Protein AF-A0AAW8KBI4-F1 (afdb_monomer)

Secondary structure (DSSP, 8-state):
-TT--SBS-EEE-SSSTT-EEE-SSBHHHHHHHHHHHHHHHS-TTS---------TT-TT----GGGTTTTTT--PPPPTT--

Mean predicted aligned error: 4.3 Å

Foldseek 3Di:
DPQFDQAQTWDADPVDGPDTDGDGDGQVVVLVVVQVVCVVPDDPVDDDDDDRDGSPPPPPRDDHPVCVCVCVPPDDDDPPPND

Sequence (83 aa):
NDQGQYYNPTFASTDHYGEYKQEMGYATDLITDHAIEYLDQRDRNKPFCLLVHHKAPHRLWMPSTKYVGKYGKVNFPLPETFW

pLDDT: mean 93.28, std 7.6, range [55.38, 98.44]

Structure (mmCIF, N/CA/C/O backbone):
data_AF-A0AAW8KBI4-F1
#
_entry.id   AF-A0AAW8KBI4-F1
#
loop_
_atom_site.group_PDB
_atom_site.id
_atom_site.type_symbol
_atom_site.label_atom_id
_atom_site.label_alt_id
_atom_site.label_comp_id
_atom_site.label_asym_id
_atom_site.label_entity_id
_atom_site.label_seq_id
_atom_site.pdbx_PDB_ins_code
_atom_site.Cartn_x
_atom_site.Cartn_y
_atom_site.Cartn_z
_atom_site.occupancy
_atom_site.B_iso_or_equiv
_atom_site.auth_seq_id
_atom_site.auth_comp_id
_atom_site.auth_asym_id
_atom_site.auth_atom_id
_atom_site.pdbx_PDB_model_num
ATOM 1 N N . ASN A 1 1 ? 11.551 10.241 10.832 1.00 55.38 1 ASN A N 1
ATOM 2 C CA . ASN A 1 1 ? 10.152 9.736 10.795 1.00 55.38 1 ASN A CA 1
ATOM 3 C C . ASN A 1 1 ? 10.192 8.350 10.176 1.00 55.38 1 ASN A C 1
ATOM 5 O O . ASN A 1 1 ? 9.904 8.190 8.998 1.00 55.38 1 ASN A O 1
ATOM 9 N N . ASP A 1 2 ? 10.578 7.345 10.957 1.00 71.75 2 ASP A N 1
ATOM 10 C CA . ASP A 1 2 ? 11.219 6.130 10.414 1.00 71.75 2 ASP A CA 1
ATOM 11 C C . ASP A 1 2 ? 10.220 5.040 10.006 1.00 71.75 2 ASP A C 1
ATOM 13 O O . ASP A 1 2 ? 10.532 3.858 9.987 1.00 71.75 2 ASP A O 1
ATOM 17 N N . GLN A 1 3 ? 8.971 5.430 9.757 1.00 79.75 3 GLN A N 1
ATOM 18 C CA . GLN A 1 3 ? 7.842 4.508 9.597 1.00 79.75 3 GLN A CA 1
ATOM 19 C C . GLN A 1 3 ? 7.019 4.803 8.332 1.00 79.75 3 GLN A C 1
ATOM 21 O O . GLN A 1 3 ? 5.972 4.188 8.126 1.00 79.75 3 GLN A O 1
ATOM 26 N N . GLY A 1 4 ? 7.437 5.773 7.509 1.00 87.12 4 GLY A N 1
ATOM 27 C CA . GLY A 1 4 ? 6.714 6.232 6.316 1.00 87.12 4 GLY A CA 1
ATOM 28 C C . GLY A 1 4 ? 5.410 6.988 6.613 1.00 87.12 4 GLY A C 1
ATOM 29 O O . GLY A 1 4 ? 4.896 6.987 7.737 1.00 87.12 4 GLY A O 1
ATOM 30 N N . GLN A 1 5 ? 4.849 7.629 5.588 1.00 94.31 5 GLN A N 1
ATOM 31 C CA . GLN A 1 5 ? 3.642 8.456 5.661 1.00 94.31 5 GLN A CA 1
ATOM 32 C C . GLN A 1 5 ? 2.468 7.782 4.946 1.00 94.31 5 GLN A C 1
ATOM 34 O O . GLN A 1 5 ? 2.647 7.023 4.002 1.00 94.31 5 GLN A O 1
ATOM 39 N N . TYR A 1 6 ? 1.251 8.038 5.426 1.00 96.19 6 TYR A N 1
ATOM 40 C CA . TYR A 1 6 ? 0.029 7.578 4.760 1.00 96.19 6 TYR A CA 1
ATOM 41 C C . TYR A 1 6 ? -0.380 8.491 3.609 1.00 96.19 6 TYR A C 1
ATOM 43 O O . TYR A 1 6 ? -0.788 8.012 2.558 1.00 96.19 6 TYR A O 1
ATOM 51 N N . TYR A 1 7 ? -0.270 9.796 3.828 1.00 96.75 7 TYR A N 1
ATOM 52 C CA . TYR A 1 7 ? -0.610 10.828 2.864 1.00 96.75 7 TYR A CA 1
ATOM 53 C C . TYR A 1 7 ? 0.659 11.443 2.314 1.00 96.75 7 TYR A C 1
ATOM 55 O O . TYR A 1 7 ? 1.570 11.757 3.081 1.00 96.75 7 TYR A O 1
ATOM 63 N N . ASN A 1 8 ? 0.675 11.619 1.003 1.00 96.31 8 ASN A N 1
ATOM 64 C CA . ASN A 1 8 ? 1.784 12.140 0.226 1.00 96.31 8 ASN A CA 1
ATOM 65 C C . ASN A 1 8 ? 3.140 11.529 0.641 1.00 96.31 8 ASN A C 1
ATOM 67 O O . ASN A 1 8 ? 4.012 12.251 1.147 1.00 96.31 8 ASN A O 1
ATOM 71 N N . PRO A 1 9 ? 3.281 10.189 0.562 1.00 95.38 9 PRO A N 1
ATOM 72 C CA . PRO A 1 9 ? 4.487 9.495 0.995 1.00 95.38 9 PRO A CA 1
ATOM 73 C C . PRO A 1 9 ? 5.696 9.835 0.126 1.00 95.38 9 PRO A C 1
ATOM 75 O O . PRO A 1 9 ? 5.577 10.294 -1.008 1.00 95.38 9 PRO A O 1
ATOM 78 N N . THR A 1 10 ? 6.875 9.571 0.678 1.00 93.31 10 THR A N 1
ATOM 79 C CA . THR A 1 10 ? 8.138 9.593 -0.059 1.00 93.31 10 THR A CA 1
ATOM 80 C C . THR A 1 10 ? 8.558 8.175 -0.430 1.00 93.31 10 THR A C 1
ATOM 82 O O . THR A 1 10 ? 8.670 7.335 0.466 1.00 93.31 10 THR A O 1
ATOM 85 N N . PHE A 1 11 ? 8.841 7.922 -1.706 1.00 91.75 11 PHE A N 1
ATOM 86 C CA . PHE A 1 11 ? 9.352 6.642 -2.207 1.00 91.75 11 PHE A CA 1
ATOM 87 C C . PHE A 1 11 ? 10.792 6.772 -2.691 1.00 91.75 11 PHE A C 1
ATOM 89 O O . PHE A 1 11 ? 11.197 7.837 -3.153 1.00 91.75 11 PHE A O 1
ATOM 96 N N . ALA A 1 12 ? 11.559 5.688 -2.576 1.00 88.50 12 ALA A N 1
ATOM 97 C CA . ALA A 1 12 ? 12.884 5.601 -3.178 1.00 88.50 12 ALA A CA 1
ATOM 98 C C . ALA A 1 12 ? 12.760 5.382 -4.694 1.00 88.50 12 ALA A C 1
ATOM 100 O O . ALA A 1 12 ? 11.917 4.598 -5.131 1.00 88.50 12 ALA A O 1
ATOM 101 N N . SER A 1 13 ? 13.608 6.047 -5.479 1.00 79.94 13 SER A N 1
ATOM 102 C CA . SER A 1 13 ? 13.707 5.808 -6.924 1.00 79.94 13 SER A CA 1
ATOM 103 C C . SER A 1 13 ? 14.447 4.500 -7.226 1.00 79.94 13 SER A C 1
ATOM 105 O O . SER A 1 13 ? 15.389 4.134 -6.519 1.00 79.94 13 SER A O 1
ATOM 107 N N . THR A 1 14 ? 14.053 3.809 -8.299 1.00 74.56 14 THR A N 1
ATOM 108 C CA . THR A 1 14 ? 14.764 2.624 -8.810 1.00 74.56 14 THR A CA 1
ATOM 109 C C . THR A 1 14 ? 16.127 2.970 -9.400 1.00 74.56 14 THR A C 1
ATOM 111 O O . THR A 1 14 ? 17.051 2.163 -9.314 1.00 74.56 14 THR A O 1
ATOM 114 N N . ASP A 1 15 ? 16.264 4.172 -9.960 1.00 75.69 15 ASP A N 1
ATOM 115 C CA . ASP A 1 15 ? 17.426 4.551 -10.773 1.00 75.69 15 ASP A CA 1
ATOM 116 C C . ASP A 1 15 ? 18.482 5.312 -9.957 1.00 75.69 15 ASP A C 1
ATOM 118 O O . ASP A 1 15 ? 19.654 5.386 -10.335 1.00 75.69 15 ASP A O 1
ATOM 122 N N . HIS A 1 16 ? 18.080 5.853 -8.803 1.00 74.38 16 HIS A N 1
ATOM 123 C CA . HIS A 1 16 ? 18.920 6.679 -7.942 1.00 74.38 16 HIS A CA 1
ATOM 124 C C . HIS A 1 16 ? 18.779 6.244 -6.482 1.00 74.38 16 HIS A C 1
ATOM 126 O O . HIS A 1 16 ? 17.943 6.739 -5.724 1.00 74.38 16 HIS A O 1
ATOM 132 N N . TYR A 1 17 ? 19.616 5.285 -6.078 1.00 75.56 17 TYR A N 1
ATOM 133 C CA . TYR A 1 17 ? 19.653 4.810 -4.698 1.00 75.56 17 TYR A CA 1
ATOM 134 C C . TYR A 1 17 ? 19.936 5.965 -3.727 1.00 75.56 17 TYR A C 1
ATOM 136 O O . TYR A 1 17 ? 20.929 6.676 -3.862 1.00 75.56 17 TYR A O 1
ATOM 144 N N . GLY A 1 18 ? 19.075 6.122 -2.721 1.00 77.44 18 GLY A N 1
ATOM 145 C CA . GLY A 1 18 ? 19.170 7.196 -1.729 1.00 77.44 18 GLY A CA 1
ATOM 146 C C . GLY A 1 18 ? 18.397 8.466 -2.090 1.00 77.44 18 GLY A C 1
ATOM 147 O O . GLY A 1 18 ? 18.253 9.334 -1.229 1.00 77.44 18 GLY A O 1
ATOM 148 N N . GLU A 1 19 ? 17.840 8.561 -3.299 1.00 84.75 19 GLU A N 1
ATOM 149 C CA . GLU A 1 19 ? 16.930 9.644 -3.665 1.00 84.75 19 GLU A CA 1
ATOM 150 C C . GLU A 1 19 ? 15.483 9.270 -3.353 1.00 84.75 19 GLU A C 1
ATOM 152 O O . GLU A 1 19 ? 14.973 8.233 -3.786 1.00 84.75 19 GLU A O 1
ATOM 157 N N . TYR A 1 20 ? 14.820 10.148 -2.601 1.00 88.38 20 TYR A N 1
ATOM 158 C CA . TYR A 1 20 ? 13.428 9.990 -2.212 1.00 88.38 20 TYR A CA 1
ATOM 159 C C . TYR A 1 20 ? 12.582 11.075 -2.860 1.00 88.38 20 TYR A C 1
ATOM 161 O O . TYR A 1 20 ? 12.832 12.266 -2.669 1.00 88.38 20 TYR A O 1
ATOM 169 N N . LYS A 1 21 ? 11.543 10.664 -3.581 1.00 90.75 21 LYS A N 1
ATOM 170 C CA . LYS A 1 21 ? 10.577 11.574 -4.189 1.00 90.75 21 LYS A CA 1
ATOM 171 C C . LYS A 1 21 ? 9.271 11.517 -3.419 1.00 90.75 21 LYS A C 1
ATOM 173 O O . LYS A 1 21 ? 8.753 10.438 -3.148 1.00 90.75 21 LYS A O 1
ATOM 178 N N . GLN A 1 22 ? 8.744 12.686 -3.069 1.00 93.88 22 GLN A N 1
ATOM 179 C CA . GLN A 1 22 ? 7.384 12.779 -2.561 1.00 93.88 22 GLN A CA 1
ATOM 180 C C . GLN A 1 22 ? 6.390 12.645 -3.711 1.00 93.88 22 GLN A C 1
ATOM 182 O O . GLN A 1 22 ? 6.514 13.319 -4.734 1.00 93.88 22 GLN A O 1
ATOM 187 N N . GLU A 1 23 ? 5.376 11.820 -3.506 1.00 95.81 23 GLU A N 1
ATOM 188 C CA . GLU A 1 23 ? 4.284 11.636 -4.448 1.00 95.81 23 GLU A CA 1
ATOM 189 C C . GLU A 1 23 ? 2.966 12.032 -3.810 1.00 95.81 23 GLU A C 1
ATOM 191 O O . GLU A 1 23 ? 2.739 11.774 -2.632 1.00 95.81 23 GLU A O 1
ATOM 196 N N . MET A 1 24 ? 2.096 12.681 -4.580 1.00 97.19 24 MET A N 1
ATOM 197 C CA . MET A 1 24 ? 0.786 13.109 -4.104 1.00 97.19 24 MET A CA 1
ATOM 198 C C . MET A 1 24 ? -0.192 11.938 -4.145 1.00 97.19 24 MET A C 1
ATOM 200 O O . MET A 1 24 ? -0.381 11.329 -5.192 1.00 97.19 24 MET A O 1
ATOM 204 N N . GLY A 1 25 ? -0.852 11.651 -3.025 1.00 97.12 25 GLY A N 1
ATOM 205 C CA . GLY A 1 25 ? -1.829 10.569 -2.940 1.00 97.12 25 GLY A CA 1
ATOM 206 C C . GLY A 1 25 ? -1.813 9.840 -1.604 1.00 97.12 25 GLY A C 1
ATOM 207 O O . GLY A 1 25 ? -1.299 10.332 -0.595 1.00 97.12 25 GLY A O 1
ATOM 208 N N . TYR A 1 26 ? -2.416 8.655 -1.593 1.00 98.12 26 TYR A N 1
ATOM 209 C CA . TYR A 1 26 ? -2.472 7.788 -0.422 1.00 98.12 26 TYR A CA 1
ATOM 210 C C . TYR A 1 26 ? -1.577 6.570 -0.636 1.00 98.12 26 TYR A C 1
ATOM 212 O O . TYR A 1 26 ? -1.675 5.905 -1.662 1.00 98.12 26 TYR A O 1
ATOM 220 N N . ALA A 1 27 ? -0.732 6.253 0.343 1.00 97.12 27 ALA A N 1
ATOM 221 C CA . ALA A 1 27 ? 0.317 5.245 0.207 1.00 97.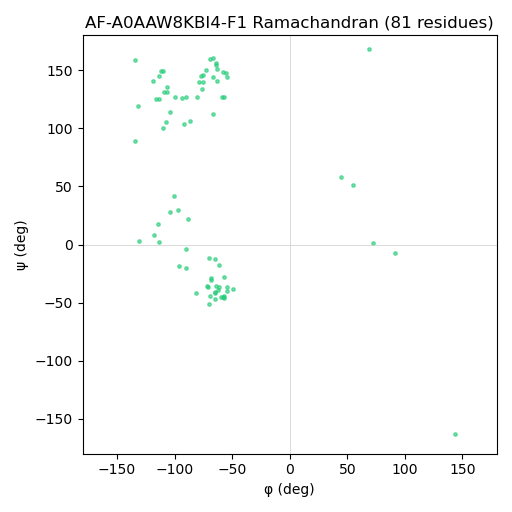12 27 ALA A CA 1
ATOM 222 C C . ALA A 1 27 ? -0.204 3.876 -0.247 1.00 97.12 27 ALA A C 1
ATOM 224 O O . ALA A 1 27 ? 0.429 3.232 -1.072 1.00 97.12 27 ALA A O 1
ATOM 225 N N . THR A 1 28 ? -1.357 3.422 0.254 1.00 97.69 28 THR A N 1
ATOM 226 C CA . THR A 1 28 ? -1.932 2.138 -0.181 1.00 97.69 28 THR A CA 1
ATOM 227 C C . THR A 1 28 ? -2.331 2.151 -1.653 1.00 97.69 28 THR A C 1
ATOM 229 O O . THR A 1 28 ? -2.091 1.161 -2.338 1.00 97.69 28 THR A O 1
ATOM 232 N N . ASP A 1 29 ? -2.920 3.253 -2.122 1.00 98.12 29 ASP A N 1
ATOM 233 C CA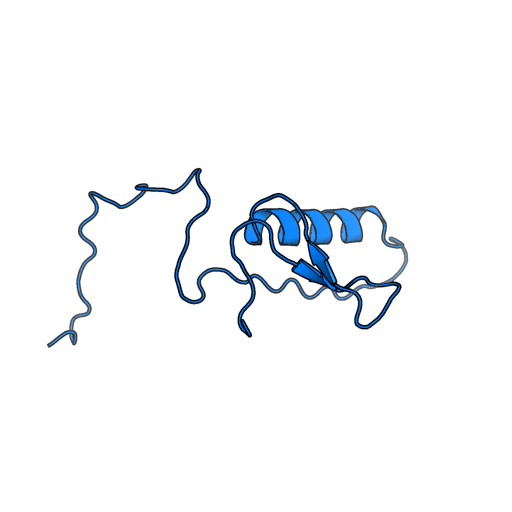 . ASP A 1 29 ? -3.363 3.378 -3.510 1.00 98.12 29 ASP A CA 1
ATOM 234 C C . ASP A 1 29 ? -2.115 3.476 -4.424 1.00 98.12 29 ASP A C 1
ATOM 236 O O . ASP A 1 29 ? -1.925 2.613 -5.272 1.00 98.12 29 ASP A O 1
ATOM 240 N N . LEU A 1 30 ? -1.167 4.375 -4.118 1.00 97.69 30 LEU A N 1
ATOM 241 C CA . LEU A 1 30 ? 0.086 4.562 -4.876 1.00 97.69 30 LEU A CA 1
ATOM 242 C C . LEU A 1 30 ? 0.941 3.285 -4.983 1.00 97.69 30 LEU A C 1
ATOM 244 O O . LEU A 1 30 ? 1.412 2.935 -6.058 1.00 97.69 30 LEU A O 1
ATOM 248 N N . ILE A 1 31 ? 1.113 2.540 -3.882 1.00 97.19 31 ILE A N 1
ATOM 249 C CA . ILE A 1 31 ? 1.859 1.266 -3.903 1.00 97.19 31 ILE A CA 1
ATOM 250 C C . ILE A 1 31 ? 1.187 0.248 -4.834 1.00 97.19 31 ILE A C 1
ATOM 252 O O . ILE A 1 31 ? 1.873 -0.532 -5.494 1.00 97.19 31 ILE A O 1
ATOM 256 N N . THR A 1 32 ? -0.147 0.237 -4.871 1.00 98.31 32 THR A N 1
ATOM 257 C CA . THR A 1 32 ? -0.900 -0.658 -5.757 1.00 98.31 32 THR A CA 1
ATOM 258 C C . THR A 1 32 ? -0.729 -0.235 -7.211 1.00 98.31 32 THR A C 1
ATOM 260 O O . THR A 1 32 ? -0.460 -1.087 -8.055 1.00 98.31 32 THR A O 1
ATOM 263 N N . ASP A 1 33 ? -0.817 1.065 -7.488 1.00 98.25 33 ASP A N 1
ATOM 264 C CA . ASP A 1 33 ? -0.641 1.621 -8.830 1.00 98.25 33 ASP A CA 1
ATOM 265 C C . ASP A 1 33 ? 0.758 1.301 -9.377 1.00 98.25 33 ASP A C 1
ATOM 267 O O . ASP A 1 33 ? 0.871 0.778 -10.482 1.00 98.25 33 ASP A O 1
ATOM 271 N N . HIS A 1 34 ? 1.816 1.465 -8.573 1.00 96.31 34 HIS A N 1
ATOM 272 C CA . HIS A 1 34 ? 3.183 1.084 -8.959 1.00 96.31 34 HIS A CA 1
ATOM 273 C C . HIS A 1 34 ? 3.336 -0.416 -9.232 1.00 96.31 34 HIS A C 1
ATOM 275 O O . HIS A 1 34 ? 4.047 -0.822 -10.152 1.00 96.31 34 HIS A O 1
ATOM 281 N N . ALA A 1 35 ? 2.678 -1.264 -8.436 1.00 97.56 35 ALA A N 1
ATOM 282 C CA . ALA A 1 35 ? 2.706 -2.705 -8.654 1.00 97.56 35 ALA A CA 1
ATOM 283 C C . ALA A 1 35 ? 2.026 -3.085 -9.980 1.00 97.56 35 ALA A C 1
ATOM 285 O O . ALA A 1 35 ? 2.547 -3.925 -10.714 1.00 97.56 35 ALA A O 1
ATOM 286 N N . ILE A 1 36 ? 0.888 -2.461 -10.298 1.00 98.44 36 ILE A N 1
ATOM 287 C CA . ILE A 1 36 ? 0.182 -2.653 -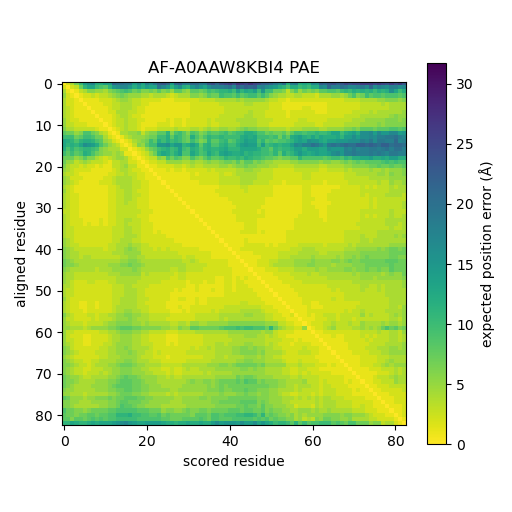11.571 1.00 98.44 36 ILE A CA 1
ATOM 288 C C . ILE A 1 36 ? 1.039 -2.144 -12.730 1.00 98.44 36 ILE A C 1
ATOM 290 O O . ILE A 1 36 ? 1.242 -2.878 -13.694 1.00 98.44 36 ILE A O 1
ATOM 294 N N . GLU A 1 37 ? 1.613 -0.948 -12.608 1.00 97.00 37 GLU A N 1
ATOM 295 C CA . GLU A 1 37 ? 2.482 -0.363 -13.629 1.00 97.00 37 GLU A CA 1
ATOM 296 C C . GLU A 1 37 ? 3.683 -1.269 -13.939 1.00 97.00 37 GLU A C 1
ATOM 298 O O . GLU A 1 37 ? 3.957 -1.561 -15.104 1.00 97.00 37 GLU A O 1
ATOM 303 N N . TYR A 1 38 ? 4.345 -1.810 -12.910 1.00 95.56 38 TYR A N 1
ATOM 304 C CA . TYR A 1 38 ? 5.402 -2.804 -13.097 1.00 95.56 38 TYR A CA 1
ATOM 305 C C . TYR A 1 38 ? 4.900 -4.032 -13.869 1.00 95.56 38 TYR A C 1
ATOM 307 O O . TYR A 1 38 ? 5.567 -4.514 -14.787 1.00 95.56 38 TYR A O 1
ATOM 315 N N . LEU A 1 39 ? 3.726 -4.563 -13.510 1.00 97.12 39 LEU A N 1
ATOM 316 C CA . LEU A 1 39 ? 3.153 -5.730 -14.184 1.00 97.12 39 LEU A CA 1
ATOM 317 C C . LEU A 1 39 ? 2.827 -5.448 -15.654 1.00 97.12 39 LEU A C 1
ATOM 319 O O . LEU A 1 39 ? 3.014 -6.343 -16.486 1.00 97.12 39 LEU A O 1
ATOM 323 N N . ASP A 1 40 ? 2.381 -4.237 -15.974 1.00 98.00 40 ASP A N 1
ATOM 324 C CA . ASP A 1 40 ? 2.077 -3.810 -17.338 1.00 98.00 40 ASP A CA 1
ATOM 325 C C . ASP A 1 40 ? 3.342 -3.617 -18.182 1.00 98.00 40 ASP A C 1
ATOM 327 O O . ASP A 1 40 ? 3.343 -3.973 -19.363 1.00 98.00 40 ASP A O 1
ATOM 331 N N . GLN A 1 41 ? 4.429 -3.132 -17.576 1.00 96.19 41 GLN A N 1
ATOM 332 C CA . GLN A 1 41 ? 5.685 -2.816 -18.265 1.00 96.19 41 GLN A CA 1
ATO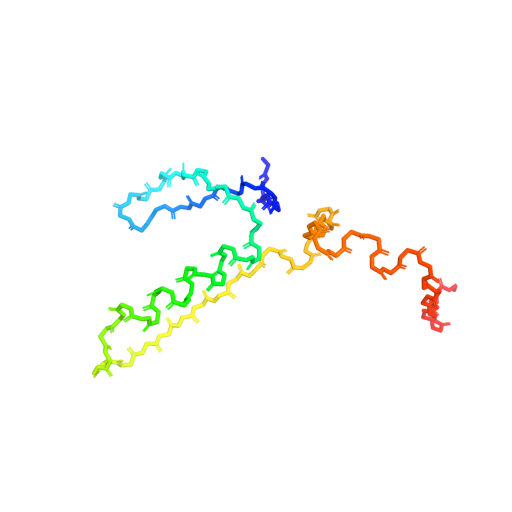M 333 C C . GLN A 1 41 ? 6.685 -3.981 -18.34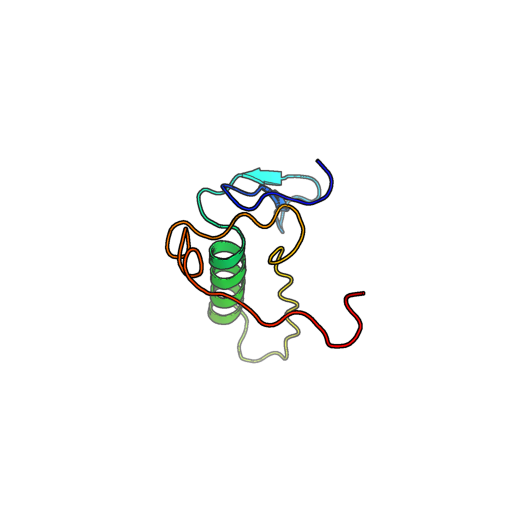1 1.00 96.19 41 GLN A C 1
ATOM 335 O O . GLN A 1 41 ? 7.586 -3.960 -19.182 1.00 96.19 41 GLN A O 1
ATOM 340 N N . ARG A 1 42 ? 6.574 -5.005 -17.483 1.00 96.06 42 ARG A N 1
ATOM 341 C CA . ARG A 1 42 ? 7.546 -6.115 -17.455 1.00 96.06 42 ARG A CA 1
ATOM 342 C C . ARG A 1 42 ? 7.559 -6.935 -18.755 1.00 96.06 42 ARG A C 1
ATOM 344 O O . ARG A 1 42 ? 6.549 -7.098 -19.443 1.00 96.06 42 ARG A O 1
ATOM 351 N N . ASP A 1 43 ? 8.684 -7.602 -18.997 1.00 97.38 43 ASP A N 1
ATOM 352 C CA . ASP A 1 43 ? 8.815 -8.621 -20.042 1.00 97.38 43 ASP A CA 1
ATOM 353 C C . ASP A 1 43 ? 7.963 -9.862 -19.718 1.00 97.38 43 ASP A C 1
ATOM 355 O O . ASP A 1 43 ? 8.248 -10.618 -18.786 1.00 97.38 43 ASP A O 1
ATOM 359 N N . ARG A 1 44 ? 6.913 -10.094 -20.515 1.00 96.81 44 ARG A N 1
ATOM 360 C CA . ARG A 1 44 ? 5.973 -11.211 -20.327 1.00 96.81 44 ARG A CA 1
ATOM 361 C C . ARG A 1 44 ? 6.572 -12.587 -20.635 1.00 96.81 44 ARG A C 1
ATOM 363 O O . ARG A 1 44 ? 5.946 -13.585 -20.286 1.00 96.81 44 ARG A O 1
ATOM 370 N N . ASN A 1 45 ? 7.756 -12.656 -21.245 1.00 98.25 45 ASN A N 1
ATOM 371 C CA . ASN A 1 45 ? 8.433 -13.918 -21.559 1.00 98.25 45 ASN A CA 1
ATOM 372 C C . ASN A 1 45 ? 9.35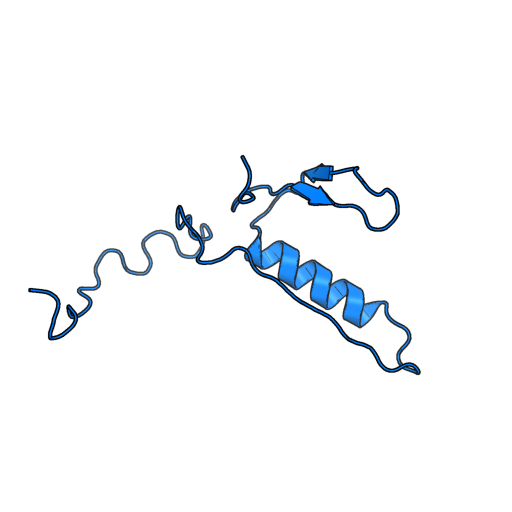7 -14.409 -20.435 1.00 98.25 45 ASN A C 1
ATOM 374 O O . ASN A 1 45 ? 9.938 -15.488 -20.552 1.00 98.25 45 ASN A O 1
ATOM 378 N N . LYS A 1 46 ? 9.517 -13.639 -19.352 1.00 98.25 46 LYS A N 1
ATOM 379 C CA . LYS A 1 46 ? 10.375 -13.992 -18.215 1.00 98.25 46 LYS A CA 1
ATOM 380 C C . LYS A 1 46 ? 9.550 -14.227 -16.949 1.00 98.25 46 LYS A C 1
ATOM 382 O O . LYS A 1 46 ? 8.548 -13.540 -16.731 1.00 98.25 46 LYS A O 1
ATOM 387 N N . PRO A 1 47 ? 9.959 -15.172 -16.082 1.00 98.06 47 PRO A N 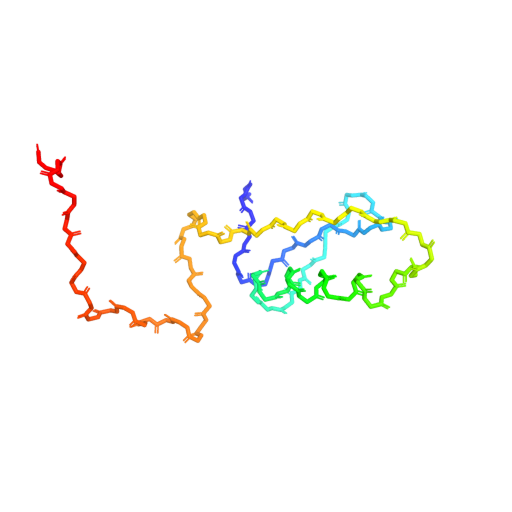1
ATOM 388 C CA . PRO A 1 47 ? 9.386 -15.261 -14.748 1.00 98.06 47 PRO A CA 1
ATOM 389 C C . PRO A 1 47 ? 9.706 -13.982 -13.965 1.00 98.06 47 PRO A C 1
ATOM 391 O O . PRO A 1 47 ? 10.740 -13.349 -14.180 1.00 98.06 47 PRO A O 1
ATOM 394 N N . PHE A 1 48 ? 8.829 -13.621 -13.033 1.00 97.62 48 PHE A N 1
ATOM 395 C CA . PHE A 1 48 ? 9.021 -12.473 -12.152 1.00 97.62 48 PHE A CA 1
ATOM 396 C C . PHE A 1 48 ? 8.695 -12.849 -10.707 1.00 97.62 48 PHE A C 1
ATOM 398 O O . PHE A 1 48 ? 7.954 -13.796 -10.445 1.00 97.62 48 PHE A O 1
ATOM 405 N N . CYS A 1 49 ? 9.234 -12.072 -9.776 1.00 97.44 49 CYS A N 1
ATOM 406 C CA . CYS A 1 49 ? 8.846 -12.072 -8.375 1.00 97.44 49 CYS A CA 1
ATOM 407 C C . CYS A 1 49 ? 8.646 -10.611 -7.975 1.00 97.44 49 CYS A C 1
ATOM 409 O O . CYS A 1 49 ? 9.576 -9.816 -8.090 1.00 97.44 49 CYS A O 1
ATOM 411 N N . LEU A 1 50 ? 7.431 -10.253 -7.563 1.00 97.06 50 LEU A N 1
ATOM 412 C CA . LEU A 1 50 ? 7.083 -8.900 -7.140 1.00 97.06 50 LEU A CA 1
ATOM 413 C C . LEU A 1 50 ? 6.688 -8.931 -5.666 1.00 97.06 50 LEU A C 1
ATOM 415 O O . LEU A 1 50 ? 5.793 -9.681 -5.278 1.00 97.06 50 LEU A O 1
ATOM 419 N N . LEU A 1 51 ? 7.347 -8.105 -4.858 1.00 97.31 51 LEU A N 1
ATOM 420 C CA . LEU A 1 51 ? 7.043 -7.938 -3.443 1.00 97.31 51 LEU A CA 1
ATOM 421 C C . LEU A 1 51 ? 6.298 -6.616 -3.263 1.00 97.31 51 LEU A C 1
ATOM 423 O O . LEU A 1 51 ? 6.864 -5.548 -3.481 1.00 97.31 51 LEU A O 1
ATOM 427 N N . VAL A 1 52 ? 5.029 -6.689 -2.864 1.00 97.19 52 VAL A N 1
ATOM 428 C CA . VAL A 1 52 ? 4.173 -5.514 -2.658 1.00 97.19 52 VAL A CA 1
ATOM 429 C C . VAL A 1 52 ? 3.975 -5.310 -1.159 1.00 97.19 52 VAL A C 1
ATOM 431 O O . VAL A 1 52 ? 3.254 -6.063 -0.507 1.00 97.19 52 VAL A O 1
ATOM 434 N N . HIS A 1 53 ? 4.646 -4.308 -0.591 1.00 95.50 53 HIS A N 1
ATOM 435 C CA . HIS A 1 53 ? 4.658 -4.064 0.853 1.00 95.50 53 HIS A CA 1
ATOM 436 C C . HIS A 1 53 ? 3.878 -2.803 1.209 1.00 95.50 53 HIS A C 1
ATOM 438 O O . HIS A 1 53 ? 4.379 -1.686 1.097 1.00 95.50 53 HIS A O 1
ATOM 444 N N . HIS A 1 54 ? 2.644 -2.975 1.673 1.00 96.31 54 HIS A N 1
ATOM 445 C CA . HIS A 1 54 ? 1.833 -1.851 2.123 1.00 96.31 54 HIS A CA 1
ATOM 446 C C . HIS A 1 54 ? 2.241 -1.349 3.510 1.00 96.31 54 HIS A C 1
ATOM 448 O O . HIS A 1 54 ? 2.548 -2.120 4.416 1.00 96.31 54 HIS A O 1
ATOM 454 N N . LYS A 1 55 ? 2.137 -0.027 3.699 1.00 94.69 55 LYS A N 1
ATOM 455 C CA . LYS A 1 55 ? 2.233 0.615 5.018 1.00 94.69 55 LYS A CA 1
ATOM 456 C C . LYS A 1 55 ? 1.013 0.330 5.901 1.00 94.69 55 LYS A C 1
ATOM 458 O O . LYS A 1 55 ? 1.137 0.242 7.122 1.00 94.69 55 LYS A O 1
ATOM 463 N N . ALA A 1 56 ? -0.180 0.271 5.313 1.00 95.75 56 ALA A N 1
ATOM 464 C CA . ALA A 1 56 ? -1.399 0.007 6.067 1.00 95.75 56 ALA A CA 1
ATOM 465 C C . ALA A 1 56 ? -1.391 -1.430 6.629 1.00 95.75 56 ALA A C 1
ATOM 467 O O . ALA A 1 56 ? -0.927 -2.330 5.935 1.00 95.75 56 ALA A O 1
ATOM 468 N N . PRO A 1 57 ? -1.937 -1.682 7.832 1.00 95.06 57 PRO A N 1
ATOM 469 C CA . PRO A 1 57 ? -2.569 -0.743 8.757 1.00 95.06 57 PRO A CA 1
ATOM 470 C C . PRO A 1 57 ? -1.617 -0.335 9.899 1.00 95.06 57 PRO A C 1
ATOM 472 O O . PRO A 1 57 ? -2.021 -0.292 11.054 1.00 95.06 57 PRO A O 1
ATOM 475 N N . HIS A 1 58 ? -0.334 -0.073 9.635 1.00 94.44 58 HIS A N 1
ATOM 476 C CA . HIS A 1 58 ? 0.622 0.272 10.692 1.00 94.44 58 HIS A CA 1
ATOM 477 C C . HIS A 1 58 ? 0.280 1.603 11.395 1.00 94.44 58 HIS A C 1
ATOM 479 O O . HIS A 1 58 ? -0.328 2.504 10.809 1.00 94.44 58 HIS A O 1
ATOM 485 N N . ARG A 1 59 ? 0.701 1.798 12.651 1.00 91.75 59 ARG A N 1
ATOM 486 C CA . ARG A 1 59 ? 0.434 3.055 13.376 1.00 91.75 59 ARG A CA 1
ATOM 487 C C . ARG A 1 59 ? 0.925 4.281 12.576 1.00 91.75 59 ARG A C 1
ATOM 489 O O . ARG A 1 59 ? 1.957 4.213 11.899 1.00 91.75 59 ARG A O 1
ATOM 496 N N . LEU A 1 60 ? 0.236 5.425 12.609 1.00 91.38 60 LEU A N 1
ATOM 497 C CA . LEU A 1 60 ? -0.881 5.841 13.483 1.00 91.38 60 LEU A CA 1
ATOM 498 C C . LEU A 1 60 ? -2.295 5.658 12.874 1.00 91.38 60 LEU A C 1
ATOM 500 O O . LEU A 1 60 ? -3.194 6.424 13.198 1.00 91.38 60 LEU A O 1
ATOM 504 N N . TRP A 1 61 ? -2.502 4.671 11.993 1.00 93.69 61 TRP A N 1
ATOM 505 C CA . TRP A 1 61 ? -3.831 4.310 11.456 1.00 93.69 61 TRP A CA 1
ATOM 506 C C . TRP A 1 61 ? -4.608 5.462 10.805 1.00 93.69 61 TRP A C 1
ATOM 508 O O . TRP A 1 61 ? -5.774 5.697 11.111 1.00 93.69 61 TRP A O 1
ATOM 518 N N . MET A 1 62 ? -3.974 6.187 9.883 1.00 95.44 62 MET A N 1
ATOM 519 C CA . MET A 1 62 ? -4.657 7.240 9.133 1.00 95.44 62 MET A CA 1
ATOM 520 C C . MET A 1 62 ? -5.347 6.622 7.904 1.00 95.44 62 MET A C 1
ATOM 522 O O . MET A 1 62 ? -4.643 6.244 6.962 1.00 95.44 62 MET A O 1
ATOM 526 N N . PRO A 1 63 ? -6.687 6.471 7.881 1.00 96.50 63 PRO A N 1
ATOM 527 C CA . PRO A 1 63 ? -7.382 5.841 6.758 1.00 96.50 63 PRO A CA 1
ATOM 528 C C . PRO A 1 63 ? -7.317 6.731 5.516 1.00 96.50 63 PRO A C 1
ATOM 530 O O . PRO A 1 63 ? -7.151 7.937 5.652 1.00 96.50 63 PRO A O 1
ATOM 533 N N . SER A 1 64 ? -7.511 6.163 4.323 1.00 96.44 64 SER A N 1
ATOM 534 C CA . SER A 1 64 ? -7.806 6.952 3.116 1.00 96.44 64 SER A CA 1
ATOM 535 C C . SER A 1 64 ? -9.079 7.781 3.332 1.00 96.44 64 SER A C 1
ATOM 537 O O . SER A 1 64 ? -9.989 7.343 4.043 1.00 96.44 64 SER A O 1
ATOM 539 N N . THR A 1 65 ? -9.172 8.957 2.705 1.00 95.25 65 THR A N 1
ATOM 540 C CA . THR A 1 65 ? -10.303 9.891 2.868 1.00 95.25 65 THR A CA 1
ATOM 541 C C . THR A 1 65 ? -11.651 9.229 2.580 1.00 95.25 65 THR A C 1
ATOM 543 O O . THR A 1 65 ? -12.607 9.448 3.320 1.00 95.25 65 THR A O 1
ATOM 546 N N . LYS A 1 66 ? -11.705 8.323 1.591 1.00 95.62 66 LYS A N 1
ATOM 547 C CA . LYS A 1 66 ? -12.900 7.529 1.238 1.00 95.62 66 LYS A CA 1
ATOM 548 C C . LYS A 1 66 ? -13.411 6.614 2.361 1.00 95.62 66 LYS A C 1
ATOM 550 O O . LYS A 1 66 ? -14.545 6.150 2.305 1.00 95.62 66 LYS A O 1
ATOM 555 N N . TYR A 1 67 ? -12.586 6.332 3.369 1.00 96.75 67 TYR A N 1
ATOM 556 C CA . TYR A 1 67 ? -12.919 5.465 4.502 1.00 96.75 67 TYR A CA 1
ATOM 557 C C . TYR A 1 67 ? -12.990 6.206 5.842 1.00 96.75 67 TYR A C 1
ATOM 559 O O . TYR A 1 67 ? -13.236 5.572 6.873 1.00 96.75 67 TYR A O 1
ATOM 567 N N . VAL A 1 68 ? -12.802 7.529 5.861 1.00 95.94 68 VAL A N 1
ATOM 568 C CA . VAL A 1 68 ? -12.946 8.327 7.084 1.00 95.94 68 VAL A CA 1
ATOM 569 C C . VAL A 1 68 ? -14.360 8.152 7.637 1.00 95.94 68 VAL A C 1
ATOM 571 O O . VAL A 1 68 ? -15.349 8.294 6.925 1.00 95.94 68 VAL A O 1
ATOM 574 N N . GLY A 1 69 ? -14.454 7.785 8.915 1.00 95.62 69 GLY A N 1
ATOM 575 C CA . GLY A 1 69 ? -15.735 7.580 9.591 1.00 95.62 69 GLY A CA 1
ATOM 576 C C . GLY A 1 69 ? -16.503 6.319 9.181 1.00 95.62 69 GLY A C 1
ATOM 577 O O . GLY A 1 69 ? -17.566 6.084 9.753 1.00 95.62 69 GLY A O 1
ATOM 578 N N . LYS A 1 70 ? -15.975 5.471 8.277 1.00 96.81 70 LYS A N 1
ATOM 579 C CA . LYS A 1 70 ? -16.663 4.259 7.777 1.00 96.81 70 LYS A CA 1
ATOM 580 C C . LYS A 1 70 ? -17.228 3.384 8.900 1.00 96.81 70 LYS A C 1
ATOM 582 O O . LYS A 1 70 ? -18.323 2.850 8.767 1.00 96.81 70 LYS A O 1
ATOM 587 N N . TYR A 1 71 ? -16.495 3.270 10.006 1.00 96.38 71 TYR A N 1
ATOM 588 C CA . TYR A 1 71 ? -16.888 2.481 11.175 1.00 96.38 71 TYR A CA 1
ATOM 589 C C . TYR A 1 71 ? -17.138 3.324 12.431 1.00 96.38 71 TYR A C 1
ATOM 591 O O . TYR A 1 71 ? -17.190 2.783 13.528 1.00 96.38 71 TYR A O 1
ATOM 599 N N . GLY A 1 72 ? -17.339 4.640 12.299 1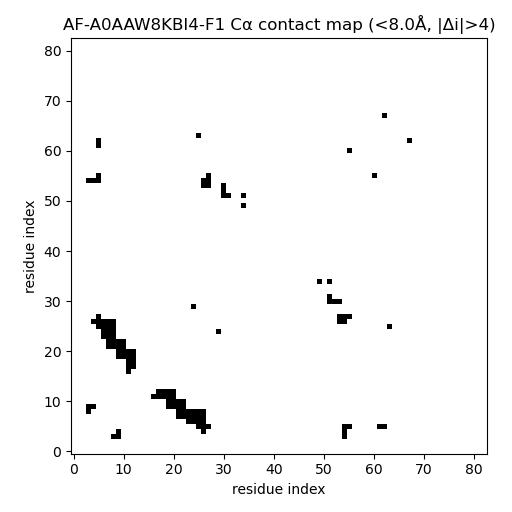.00 95.69 72 GLY A N 1
ATOM 600 C CA . GLY A 1 72 ? -17.502 5.542 13.449 1.00 95.69 72 GLY A CA 1
ATOM 601 C C . GLY A 1 72 ? -18.751 5.287 14.305 1.00 95.69 72 GLY A C 1
ATOM 602 O O . GLY A 1 72 ? -18.859 5.837 15.393 1.00 95.69 72 GLY A O 1
ATOM 603 N N . LYS A 1 73 ? -19.694 4.466 13.820 1.00 96.94 73 LYS A N 1
ATOM 604 C CA . LYS A 1 73 ? -20.919 4.057 14.532 1.00 96.94 73 LYS A CA 1
ATOM 605 C C . LYS A 1 73 ? -20.993 2.547 14.794 1.00 96.94 73 LYS A C 1
ATOM 607 O O . LYS A 1 73 ? -22.047 2.051 15.180 1.00 96.94 73 LYS A O 1
ATOM 612 N N . VAL A 1 74 ? -19.918 1.806 14.523 1.00 97.69 74 VAL A N 1
ATOM 613 C CA . VAL A 1 74 ? -19.887 0.351 14.708 1.00 97.69 74 VAL A CA 1
ATOM 614 C C . VAL A 1 74 ? -19.319 0.032 16.084 1.00 97.69 74 VAL A C 1
ATOM 616 O O . VAL A 1 74 ? -18.214 0.452 16.414 1.00 97.69 74 VAL A O 1
ATOM 619 N N . ASN A 1 75 ? -20.065 -0.753 16.858 1.00 96.38 75 ASN A N 1
ATOM 620 C CA . ASN A 1 75 ? -19.582 -1.337 18.103 1.00 96.38 75 ASN A CA 1
ATOM 621 C C . ASN A 1 75 ? -18.992 -2.714 17.792 1.00 96.38 75 ASN A C 1
ATOM 623 O O . ASN A 1 75 ? -19.733 -3.663 17.538 1.00 96.38 75 ASN A O 1
ATOM 627 N N . PHE A 1 76 ? -17.665 -2.816 17.773 1.00 96.50 76 PHE A N 1
ATOM 628 C CA . PHE A 1 76 ? -16.986 -4.101 17.619 1.00 96.50 76 PHE A CA 1
ATOM 629 C C . PHE A 1 76 ? -16.978 -4.855 18.959 1.00 96.50 76 PHE A C 1
ATOM 631 O O . PHE A 1 76 ? -16.784 -4.217 19.997 1.00 96.50 76 PHE A O 1
ATOM 638 N N . PRO A 1 77 ? -17.187 -6.186 18.967 1.00 96.62 77 PRO A N 1
ATOM 639 C CA . PRO A 1 77 ? -17.089 -6.965 20.194 1.00 96.62 77 PRO A CA 1
ATOM 640 C C . PRO A 1 77 ? -15.662 -6.900 20.742 1.00 96.62 77 PRO A C 1
ATOM 642 O O . PRO A 1 77 ? -14.690 -6.949 19.984 1.00 96.62 77 PRO A O 1
ATOM 645 N N . LEU A 1 78 ? -15.542 -6.800 22.064 1.00 96.38 78 LEU A N 1
ATOM 646 C CA . LEU A 1 78 ? -14.254 -6.968 22.725 1.00 96.38 78 LEU A CA 1
ATO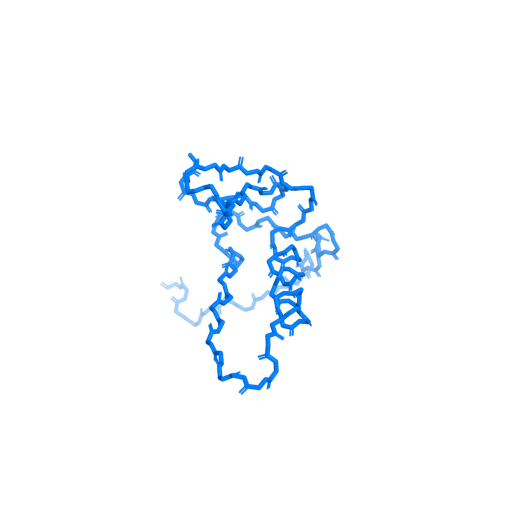M 647 C C . LEU A 1 78 ? -13.850 -8.452 22.693 1.00 96.38 78 LEU A C 1
ATOM 649 O O . LEU A 1 78 ? -14.730 -9.317 22.708 1.00 96.38 78 LEU A O 1
ATOM 653 N N . PRO A 1 79 ? -12.544 -8.766 22.663 1.00 96.94 79 PRO A N 1
ATOM 654 C CA . PRO A 1 79 ? -12.068 -10.128 22.879 1.00 96.94 79 PRO A CA 1
ATOM 655 C C . PRO A 1 79 ? -12.575 -10.702 24.212 1.00 96.94 79 PRO A C 1
ATOM 657 O O . PRO A 1 79 ? -12.691 -9.967 25.191 1.00 96.94 79 PRO A O 1
ATOM 660 N N . GLU A 1 80 ? -12.811 -12.017 24.276 1.00 96.56 80 GLU A N 1
ATOM 661 C CA . GLU A 1 80 ? -13.276 -12.699 25.502 1.00 96.56 80 GLU A CA 1
ATOM 662 C C . GLU A 1 80 ? -12.333 -12.488 26.700 1.00 96.56 80 GLU A C 1
ATOM 664 O O . GLU A 1 80 ? -12.778 -12.461 27.842 1.00 96.56 80 GLU A O 1
ATOM 669 N N . THR A 1 81 ? -11.042 -12.280 26.429 1.00 96.44 81 THR A N 1
ATOM 670 C CA . THR A 1 81 ? -9.973 -12.066 27.416 1.00 96.44 81 THR A CA 1
ATOM 671 C C . THR A 1 81 ? -9.534 -10.599 27.512 1.00 96.44 81 THR A C 1
ATOM 673 O O . THR A 1 81 ? -8.355 -10.319 27.722 1.00 96.44 81 THR A O 1
ATOM 676 N N . PHE A 1 82 ? -10.420 -9.641 27.219 1.00 94.44 82 PHE A N 1
ATOM 677 C CA . PHE A 1 82 ? -10.068 -8.215 27.267 1.00 94.44 82 PHE A CA 1
ATOM 678 C C . PHE A 1 82 ? -9.803 -7.711 28.698 1.00 94.44 82 PHE A C 1
ATOM 680 O O . PHE A 1 82 ? -9.019 -6.779 28.879 1.00 94.44 82 PHE A O 1
ATOM 687 N N . TRP A 1 83 ? -10.455 -8.337 29.681 1.00 89.88 83 TRP A N 1
ATOM 688 C CA . TRP A 1 83 ? -10.274 -8.125 31.118 1.00 89.88 83 TRP A CA 1
ATOM 689 C C . TRP A 1 83 ? -9.528 -9.310 31.727 1.00 89.88 83 TRP A C 1
ATOM 691 O O . TRP A 1 83 ? -8.750 -9.070 32.675 1.00 89.88 83 TRP A O 1
#

Solvent-accessible surface area (backbone atoms only — not comparable to full-atom values): 5715 Å² total; per-residue (Å²): 126,97,76,76,50,52,63,46,25,68,44,73,45,94,89,40,85,91,44,68,49,74,43,88,52,42,39,63,59,54,56,49,52,53,53,51,49,48,66,73,69,51,67,86,92,54,91,84,86,85,87,86,84,66,69,72,83,47,87,89,60,73,68,58,80,95,48,64,67,74,61,76,86,62,84,75,83,76,62,96,79,73,123

Radius of gyration: 17.35 Å; Cα contacts (8 Å, |Δi|>4): 61; chains: 1; bounding box: 41×28×53 Å

Nearest PDB structures (foldseek):
  5g2v-assembly1_A  TM=9.555E-01  e=2.392E-06  Bacteroides thetaiotaomicron VPI-5482
  7lj2-assembly2_B  TM=9.005E-01  e=1.567E-05  Bacteroides uniformis
  7ebq-assembly1_A  TM=8.455E-01  e=1.801E-05  Akkermansia muciniphila ATCC BAA-835
  7lha-assembly1_A  TM=8.983E-01  e=2.918E-04  Bacteroides uniformis
  7lha-assembly2_B  TM=9.123E-01  e=4.430E-04  Bacteroides uniformis